Protein AF-A0A8J5TK60-F1 (afdb_monomer)

Secondary structure (DSSP, 8-state):
---SSHHHHHHHGGGHHHHHHHHHHHHHSHHHHHHHHHHHHHHHHHHHHHHHHHHHHTT--HHHHHHHHHHHHHHTHHHHHHHHHHHHHHHHHHHHHTT-

Mean predicted aligned error: 11.42 Å

Organism: Homarus americanus (NCBI:txid6706)

pLDDT: mean 79.35, std 12.84, range [46.66, 94.25]

InterPro domains:
  IPR028110 Transmembrane protein 254 [PF14934] (13-84)
  IPR028110 Transmembrane protein 254 [PTHR34104] (14-85)

Radius of gyration: 21.56 Å; Cα contacts (8 Å, |Δi|>4): 48; chains: 1; bounding box: 47×43×60 Å

Structure (mmCIF, N/CA/C/O backbone):
data_AF-A0A8J5TK60-F1
#
_entry.id   AF-A0A8J5TK60-F1
#
loop_
_atom_site.group_PDB
_atom_site.id
_atom_site.type_symbol
_atom_site.label_atom_id
_atom_site.label_alt_id
_atom_site.label_comp_id
_atom_site.label_asym_id
_atom_site.label_entity_id
_atom_site.label_seq_id
_atom_site.pdbx_PDB_ins_code
_atom_site.Cartn_x
_atom_site.Cartn_y
_atom_site.Cartn_z
_atom_site.occupancy
_atom_site.B_iso_or_equiv
_atom_site.auth_seq_id
_atom_site.auth_comp_id
_atom_site.auth_asym_id
_atom_site.auth_atom_id
_atom_site.pdbx_PDB_model_num
ATOM 1 N N . MET A 1 1 ? 13.771 22.121 -36.676 1.00 46.66 1 MET A N 1
ATOM 2 C CA . MET A 1 1 ? 13.106 21.107 -35.824 1.00 46.66 1 MET A CA 1
ATOM 3 C C . MET A 1 1 ? 14.178 20.329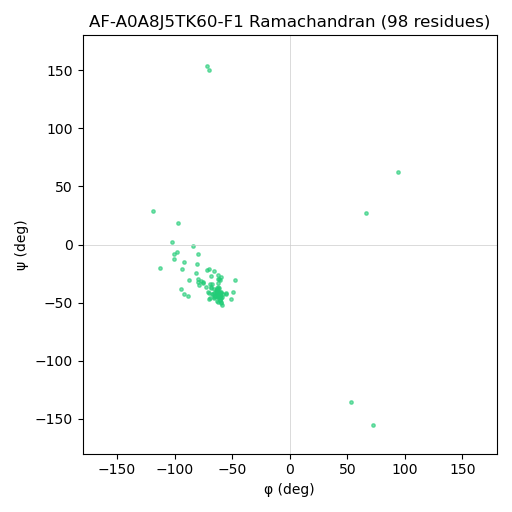 -35.074 1.00 46.66 1 MET A C 1
ATOM 5 O O . MET A 1 1 ? 15.242 20.127 -35.636 1.00 46.66 1 MET A O 1
ATOM 9 N N . SER A 1 2 ? 13.885 19.918 -33.837 1.00 48.22 2 SER A N 1
ATOM 10 C CA . SER A 1 2 ? 14.752 19.201 -32.881 1.00 48.22 2 SER A CA 1
ATOM 11 C C . SER A 1 2 ? 15.516 20.064 -31.861 1.00 48.22 2 SER A C 1
ATOM 13 O O . SER A 1 2 ? 16.740 20.066 -31.788 1.00 48.22 2 SER A O 1
ATOM 15 N N . SER A 1 3 ? 14.765 20.774 -31.011 1.00 51.12 3 SER A N 1
ATOM 16 C CA . SER A 1 3 ? 15.239 21.248 -29.697 1.00 51.12 3 SER A CA 1
ATOM 17 C C . SER A 1 3 ? 14.810 20.309 -28.555 1.00 51.12 3 SER A C 1
ATOM 19 O O . SER A 1 3 ? 14.783 20.719 -27.399 1.00 51.12 3 SER A O 1
ATOM 21 N N . GLN A 1 4 ? 14.436 19.063 -28.868 1.00 51.72 4 GLN A N 1
ATOM 22 C CA . GLN A 1 4 ? 13.761 18.151 -27.933 1.00 51.72 4 GLN A CA 1
ATOM 23 C C . GLN A 1 4 ? 14.686 17.074 -27.334 1.00 51.72 4 GLN A C 1
ATOM 25 O O . GLN A 1 4 ? 14.238 16.260 -26.542 1.00 51.72 4 GLN A O 1
ATOM 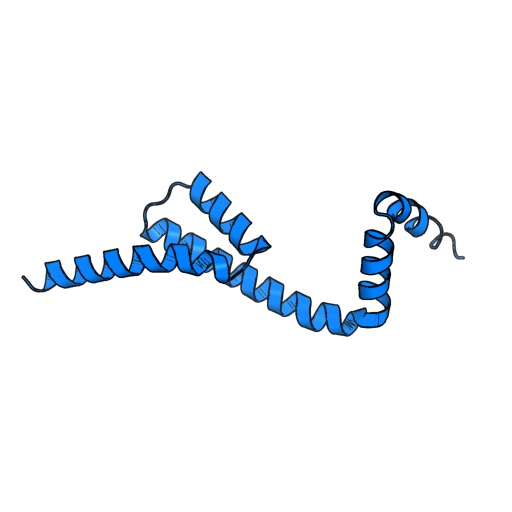30 N N . GLY A 1 5 ? 15.986 17.089 -27.663 1.00 50.97 5 GLY A N 1
ATOM 31 C CA . GLY A 1 5 ? 16.972 16.126 -27.144 1.00 50.97 5 GLY A CA 1
ATOM 32 C C . GLY A 1 5 ? 17.851 16.627 -25.989 1.00 50.97 5 GLY A C 1
ATOM 33 O O . GLY A 1 5 ? 18.535 15.831 -25.360 1.00 50.97 5 GLY A O 1
ATOM 34 N N . ARG A 1 6 ? 17.868 17.935 -25.688 1.00 50.19 6 ARG A N 1
ATOM 35 C CA . ARG A 1 6 ? 18.822 18.521 -24.716 1.00 50.19 6 ARG A CA 1
ATOM 36 C C . ARG A 1 6 ? 18.277 18.622 -23.283 1.00 50.19 6 ARG A C 1
ATOM 38 O O . ARG A 1 6 ? 19.061 18.694 -22.346 1.00 50.19 6 ARG A O 1
ATOM 45 N N . GLY A 1 7 ? 16.953 18.611 -23.107 1.00 50.19 7 GLY A N 1
ATOM 46 C CA . GLY A 1 7 ? 16.310 18.715 -21.787 1.00 50.19 7 GLY A CA 1
ATOM 47 C C . GLY A 1 7 ? 16.293 17.406 -20.989 1.00 50.19 7 GLY A C 1
ATOM 48 O O . GLY A 1 7 ? 16.370 17.433 -19.766 1.00 50.19 7 GLY A O 1
ATOM 49 N N . GLU A 1 8 ? 16.252 16.264 -21.678 1.00 55.34 8 GLU A N 1
ATOM 50 C CA . GLU A 1 8 ? 16.215 14.929 -21.061 1.00 55.34 8 GLU A CA 1
ATOM 51 C C . GLU A 1 8 ? 17.582 14.515 -20.493 1.00 55.34 8 GLU A C 1
ATOM 53 O O . GLU A 1 8 ? 17.660 13.861 -19.456 1.00 55.34 8 GLU A O 1
ATOM 58 N N . VAL A 1 9 ? 18.681 14.939 -21.125 1.00 54.16 9 VAL A N 1
ATOM 59 C CA . VAL A 1 9 ? 20.049 14.608 -20.684 1.00 54.16 9 VAL A CA 1
ATOM 60 C C . VAL A 1 9 ? 20.360 15.256 -19.330 1.00 54.16 9 VAL A C 1
ATOM 62 O O . VAL A 1 9 ? 20.849 14.587 -18.426 1.00 54.16 9 VAL A O 1
ATOM 65 N N . PHE A 1 10 ? 19.966 16.519 -19.135 1.00 54.03 10 PHE A N 1
ATOM 66 C CA . PHE A 1 10 ? 20.281 17.294 -17.926 1.00 54.03 10 PHE A CA 1
ATOM 67 C C . PHE A 1 10 ? 19.535 16.824 -16.661 1.00 54.03 10 PHE A C 1
ATOM 69 O O . PHE A 1 10 ? 19.979 17.092 -15.548 1.00 54.03 10 PHE A O 1
ATOM 76 N N . LYS A 1 11 ? 18.409 16.107 -16.803 1.00 55.09 11 LYS A N 1
ATOM 77 C CA . LYS A 1 11 ? 17.663 15.530 -15.665 1.00 55.09 11 LYS A CA 1
ATOM 78 C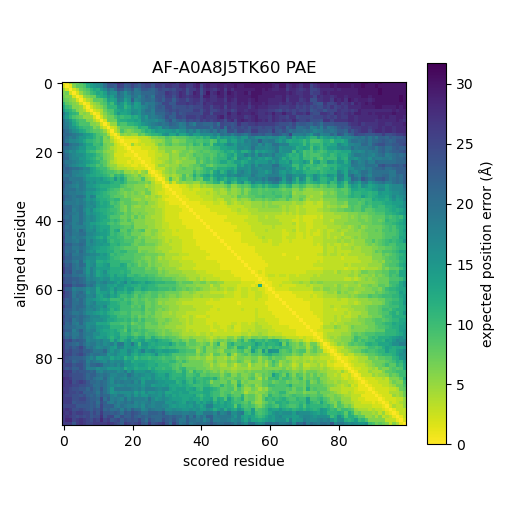 C . LYS A 1 11 ? 18.255 14.214 -15.155 1.00 55.09 11 LYS A C 1
ATOM 80 O O . LYS A 1 11 ? 18.042 13.868 -13.996 1.00 55.09 11 LYS A O 1
ATOM 85 N N . ASN A 1 12 ? 18.988 13.489 -15.999 1.00 53.28 12 ASN A N 1
ATOM 86 C CA . ASN A 1 12 ? 19.466 12.139 -15.695 1.00 53.28 12 ASN A CA 1
ATOM 87 C C . ASN A 1 12 ? 20.862 12.102 -15.058 1.00 53.28 12 ASN A C 1
ATOM 89 O O . ASN A 1 12 ? 21.228 11.089 -14.466 1.00 53.28 12 ASN A O 1
ATOM 93 N N . GLU A 1 13 ? 21.627 13.195 -15.104 1.00 55.22 13 GLU A N 1
ATOM 94 C CA . GLU A 1 13 ? 22.974 13.228 -14.515 1.00 55.22 13 GLU A CA 1
ATOM 95 C C . GLU A 1 13 ? 22.956 13.142 -12.980 1.00 55.22 13 GLU A C 1
ATOM 97 O O . GLU A 1 13 ? 23.869 12.583 -12.379 1.00 55.22 13 GLU A O 1
ATOM 102 N N . HIS A 1 14 ? 21.878 13.597 -12.333 1.00 57.53 14 HIS A N 1
ATOM 103 C CA . HIS A 1 14 ? 21.769 13.594 -10.870 1.00 57.53 14 HIS A CA 1
ATOM 104 C C . HIS A 1 14 ? 21.378 12.226 -10.271 1.00 57.53 14 HIS A C 1
ATOM 106 O O . HIS A 1 14 ? 21.550 11.999 -9.074 1.00 57.53 14 HIS A O 1
ATOM 112 N N . LEU A 1 15 ? 20.849 11.312 -11.095 1.00 65.62 15 LEU A N 1
ATOM 113 C CA . LEU A 1 15 ? 20.479 9.938 -10.719 1.00 65.62 15 LEU A CA 1
ATOM 114 C C . LEU A 1 15 ? 21.573 8.919 -11.094 1.00 65.62 15 LEU A C 1
ATOM 116 O O . LEU A 1 15 ? 21.477 7.743 -10.733 1.00 65.62 15 LEU A O 1
ATOM 120 N N . GLY A 1 16 ? 22.614 9.364 -11.809 1.00 77.31 16 GLY A N 1
ATOM 121 C CA . GLY A 1 16 ? 23.773 8.562 -12.184 1.00 77.31 16 GLY A CA 1
ATOM 122 C C . GLY A 1 16 ? 23.405 7.253 -12.887 1.00 77.31 16 GLY A C 1
ATOM 123 O O . GLY A 1 16 ? 22.542 7.198 -13.765 1.00 77.31 16 GLY A O 1
ATOM 124 N N . LEU A 1 17 ? 24.064 6.173 -12.470 1.00 76.50 17 LEU A N 1
ATOM 125 C CA . LEU A 1 17 ? 23.952 4.837 -13.064 1.00 76.50 17 LEU A CA 1
ATOM 126 C C . LEU A 1 17 ? 22.525 4.258 -12.976 1.00 76.50 17 LEU A C 1
ATOM 128 O O . LEU A 1 17 ? 22.097 3.529 -13.869 1.00 76.50 17 LEU A O 1
ATOM 132 N N . LEU A 1 18 ? 21.761 4.635 -11.941 1.00 77.69 18 LEU A N 1
ATOM 133 C CA . LEU A 1 18 ? 20.368 4.215 -11.766 1.00 77.69 18 LEU A CA 1
ATOM 134 C C . LEU A 1 18 ? 19.451 4.876 -12.801 1.00 77.69 18 LEU A C 1
ATOM 136 O O . LEU A 1 18 ? 18.596 4.210 -13.376 1.00 77.69 18 LEU A O 1
ATOM 140 N N . GLY A 1 19 ? 19.652 6.169 -13.072 1.00 74.75 19 GLY A N 1
ATOM 141 C CA . GLY A 1 19 ? 18.899 6.893 -14.099 1.00 74.75 19 GLY A CA 1
ATOM 142 C C . GLY A 1 19 ? 19.145 6.319 -15.493 1.00 74.75 19 GLY A C 1
ATOM 143 O O . GLY A 1 19 ? 18.198 6.097 -16.243 1.00 74.75 19 GLY A O 1
ATOM 144 N N . GLN A 1 20 ? 20.401 5.990 -15.810 1.00 77.94 20 GLN A N 1
ATOM 145 C CA . GLN A 1 20 ? 20.759 5.349 -17.080 1.00 77.94 20 GLN A CA 1
ATOM 146 C C . GLN A 1 20 ? 20.169 3.940 -17.210 1.00 77.94 20 GLN A C 1
ATOM 148 O O . GLN A 1 20 ? 19.645 3.596 -18.268 1.00 77.94 20 GLN A O 1
ATOM 153 N N . PHE A 1 21 ? 20.190 3.145 -16.137 1.00 77.81 21 PHE A N 1
ATOM 154 C CA . PHE A 1 21 ? 19.579 1.817 -16.127 1.00 77.81 21 PHE A CA 1
ATOM 155 C C . PHE A 1 21 ? 18.055 1.877 -16.277 1.00 77.81 21 PHE A C 1
ATOM 157 O O . PHE A 1 21 ? 17.504 1.153 -17.097 1.00 77.81 21 PHE A O 1
ATOM 164 N N . LEU A 1 22 ? 17.372 2.756 -15.537 1.00 77.44 22 LEU A N 1
ATOM 165 C CA . LEU A 1 22 ? 15.919 2.937 -15.646 1.00 77.44 22 LEU A CA 1
ATOM 166 C C . LEU A 1 22 ? 15.515 3.453 -17.027 1.00 77.44 22 LEU A C 1
ATOM 168 O O . LEU A 1 22 ? 14.511 3.003 -17.575 1.00 77.44 22 LEU A O 1
ATOM 172 N N . HIS A 1 23 ? 16.305 4.364 -17.600 1.00 76.19 23 HIS A N 1
ATOM 173 C CA . HIS A 1 23 ? 16.095 4.840 -18.961 1.00 76.19 23 HIS A CA 1
ATOM 174 C C . HIS A 1 23 ? 16.237 3.692 -19.964 1.00 76.19 23 HIS A C 1
ATOM 176 O O . HIS A 1 23 ? 15.335 3.491 -20.767 1.00 76.19 23 HIS A O 1
ATOM 182 N N . TRP A 1 24 ? 17.312 2.902 -19.879 1.00 77.25 24 TRP A N 1
ATOM 183 C CA . TRP A 1 24 ? 17.531 1.735 -20.740 1.00 77.25 24 TRP A CA 1
ATOM 184 C C . TRP A 1 24 ? 16.424 0.678 -20.590 1.00 77.25 24 TRP A C 1
ATOM 186 O O . TRP A 1 24 ? 15.881 0.195 -21.580 1.00 77.25 24 TRP A O 1
ATOM 196 N N . LEU A 1 25 ? 16.026 0.378 -19.351 1.00 75.12 25 LEU A N 1
ATOM 197 C CA . LEU A 1 25 ? 14.949 -0.560 -19.038 1.00 75.12 25 LEU A CA 1
ATOM 198 C C . LEU A 1 25 ? 13.600 -0.076 -19.598 1.00 75.12 25 LEU A C 1
ATOM 200 O O . LEU A 1 25 ? 12.799 -0.873 -20.084 1.00 75.12 25 LEU A O 1
ATOM 204 N N . GLY A 1 26 ? 13.355 1.235 -19.544 1.00 74.00 26 GLY A N 1
ATOM 205 C CA . GLY A 1 26 ? 12.130 1.863 -20.025 1.00 74.00 26 GLY A CA 1
ATOM 206 C C . GLY A 1 26 ? 12.052 2.020 -21.543 1.00 74.00 26 GLY A C 1
ATOM 207 O O . GLY A 1 26 ? 10.952 1.961 -22.084 1.00 74.00 26 GLY A O 1
ATOM 208 N N . THR A 1 27 ? 13.172 2.210 -22.247 1.00 78.56 27 THR A N 1
ATOM 209 C CA . THR A 1 27 ? 13.173 2.440 -23.702 1.00 78.56 27 THR A CA 1
ATOM 210 C C . THR A 1 27 ? 13.306 1.154 -24.511 1.00 78.56 27 THR A C 1
ATOM 212 O O . THR A 1 27 ? 12.549 0.974 -25.464 1.00 78.56 27 THR A O 1
ATOM 215 N N . GLU A 1 28 ? 14.187 0.235 -24.110 1.00 76.94 28 GLU A N 1
ATOM 216 C CA . GLU A 1 28 ? 14.450 -1.011 -24.848 1.00 76.94 28 GLU A CA 1
ATOM 217 C C . GLU A 1 28 ? 13.374 -2.080 -24.576 1.00 76.94 28 GLU A C 1
ATOM 219 O O . GLU A 1 28 ? 13.003 -2.860 -25.452 1.00 76.94 28 GLU A O 1
ATOM 224 N N . HIS A 1 29 ? 12.807 -2.084 -23.364 1.00 77.25 29 HIS A N 1
ATOM 225 C CA . HIS A 1 29 ? 11.804 -3.060 -22.924 1.00 77.25 29 HIS A CA 1
ATOM 226 C C . HIS A 1 29 ? 10.457 -2.422 -22.554 1.00 77.25 29 HIS A C 1
ATOM 228 O O . HIS A 1 29 ? 9.706 -2.976 -21.750 1.00 77.25 29 HIS A O 1
ATOM 234 N N . ASN A 1 30 ? 10.106 -1.288 -23.171 1.00 79.69 30 ASN A N 1
ATOM 235 C CA . ASN A 1 30 ? 8.903 -0.512 -22.842 1.00 79.69 30 ASN A CA 1
ATOM 236 C C . ASN A 1 30 ? 7.613 -1.357 -22.810 1.00 79.69 30 ASN A C 1
ATOM 238 O O . ASN A 1 30 ? 6.845 -1.313 -21.852 1.00 79.69 30 ASN A O 1
ATOM 242 N N . THR A 1 31 ? 7.392 -2.194 -23.829 1.00 82.75 31 THR A N 1
ATOM 243 C CA . THR A 1 31 ? 6.194 -3.047 -23.906 1.00 82.75 31 THR A CA 1
ATOM 244 C C . THR A 1 31 ? 6.128 -4.050 -22.758 1.00 82.75 31 THR A C 1
ATOM 246 O O . THR A 1 31 ? 5.064 -4.251 -22.177 1.00 82.75 31 THR A O 1
ATOM 249 N N . PHE A 1 32 ? 7.261 -4.657 -22.403 1.00 84.00 32 PHE A N 1
ATOM 250 C CA . PHE A 1 32 ? 7.344 -5.586 -21.279 1.00 84.00 32 PHE A CA 1
ATOM 251 C C . PHE A 1 32 ? 7.123 -4.860 -19.946 1.00 84.00 32 PHE A C 1
ATOM 253 O O . PHE A 1 32 ? 6.361 -5.333 -19.105 1.00 84.00 32 PHE A O 1
ATOM 260 N N . MET A 1 33 ? 7.714 -3.674 -19.787 1.00 83.25 33 MET A N 1
ATOM 261 C CA . MET A 1 33 ? 7.526 -2.838 -18.604 1.00 83.25 33 MET A CA 1
ATOM 262 C C . MET A 1 33 ? 6.067 -2.416 -18.436 1.00 83.25 33 MET A C 1
ATOM 264 O O . MET A 1 33 ? 5.541 -2.563 -17.340 1.00 83.25 33 MET A O 1
ATOM 268 N N . MET A 1 34 ? 5.372 -1.987 -19.496 1.00 84.81 34 MET A N 1
ATOM 269 C CA . MET A 1 34 ? 3.925 -1.734 -19.431 1.00 84.81 34 MET A CA 1
ATOM 270 C C . MET A 1 34 ? 3.144 -2.993 -19.047 1.00 84.81 34 MET A C 1
ATOM 272 O O . MET A 1 34 ? 2.284 -2.941 -18.167 1.00 84.81 34 MET A O 1
ATOM 276 N N . LEU A 1 35 ? 3.457 -4.128 -19.678 1.00 88.62 35 LEU A N 1
ATOM 277 C CA . LEU A 1 35 ? 2.744 -5.383 -19.451 1.00 88.62 35 LEU A CA 1
ATOM 278 C C . LEU A 1 35 ? 2.877 -5.876 -18.010 1.00 88.62 35 LEU A C 1
ATOM 280 O O . LEU A 1 35 ? 1.927 -6.453 -17.499 1.00 88.62 35 LEU A O 1
ATOM 284 N N . VAL A 1 36 ? 4.009 -5.639 -17.344 1.00 87.81 36 VAL A N 1
ATOM 285 C CA . VAL A 1 36 ? 4.222 -6.036 -15.943 1.00 87.81 36 VAL A CA 1
ATOM 286 C C . VAL A 1 36 ? 3.759 -4.952 -14.970 1.00 87.81 36 VAL A C 1
ATOM 288 O O . VAL A 1 36 ? 3.077 -5.248 -13.992 1.00 87.81 36 VAL A O 1
ATOM 291 N N . PHE A 1 37 ? 4.078 -3.687 -15.231 1.00 87.69 37 PHE A N 1
ATOM 292 C CA . PHE A 1 37 ? 3.784 -2.586 -14.317 1.00 87.69 37 PHE A CA 1
ATOM 293 C C . PHE A 1 37 ? 2.280 -2.359 -14.146 1.00 87.69 37 PHE A C 1
ATOM 295 O O . PHE A 1 37 ? 1.806 -2.208 -13.021 1.00 87.69 37 PHE A O 1
ATOM 302 N N . THR A 1 38 ? 1.510 -2.375 -15.236 1.00 88.00 38 THR A N 1
ATOM 303 C CA . THR A 1 38 ? 0.059 -2.149 -15.187 1.00 88.00 38 THR A CA 1
ATOM 304 C C . THR A 1 38 ? -0.684 -3.165 -14.306 1.00 88.00 38 THR A C 1
ATOM 306 O O . THR A 1 38 ? -1.421 -2.729 -13.415 1.00 88.00 38 THR A O 1
ATOM 309 N N . PRO A 1 39 ? -0.525 -4.494 -14.471 1.00 92.00 39 PRO A N 1
ATOM 310 C CA . PRO A 1 39 ? -1.183 -5.453 -13.590 1.00 92.00 39 PRO A CA 1
ATOM 311 C C . PRO A 1 39 ? -0.621 -5.411 -12.170 1.00 92.00 39 PRO A C 1
ATOM 313 O O . PRO A 1 39 ? -1.407 -5.493 -11.232 1.00 92.00 39 PRO A O 1
ATOM 316 N N . VAL A 1 40 ? 0.691 -5.216 -11.981 1.00 90.94 40 VAL A N 1
ATOM 317 C CA . VAL A 1 40 ? 1.282 -5.093 -10.636 1.00 90.94 40 VAL A CA 1
ATOM 318 C C . VAL A 1 40 ? 0.663 -3.918 -9.881 1.00 90.94 40 VAL A C 1
ATOM 320 O O . VAL A 1 40 ? 0.171 -4.109 -8.771 1.00 90.94 40 VAL A O 1
ATOM 323 N N . MET A 1 41 ? 0.592 -2.733 -10.489 1.00 89.75 41 MET A N 1
ATOM 324 C CA . MET A 1 41 ? -0.051 -1.571 -9.871 1.00 89.75 41 MET A CA 1
ATOM 325 C C . MET A 1 41 ? -1.543 -1.793 -9.630 1.00 89.75 41 MET A C 1
ATOM 327 O O . MET A 1 41 ? -2.060 -1.385 -8.593 1.00 89.75 41 MET A O 1
ATOM 331 N N . THR A 1 42 ? -2.230 -2.477 -10.547 1.00 91.75 42 THR A N 1
ATOM 332 C CA . THR A 1 42 ? -3.644 -2.835 -10.366 1.00 91.75 42 THR A CA 1
ATOM 333 C C . THR A 1 42 ? -3.828 -3.720 -9.131 1.00 91.75 42 THR A C 1
ATOM 335 O O . THR A 1 42 ? -4.699 -3.448 -8.307 1.00 91.75 42 THR A O 1
ATOM 338 N N . ILE A 1 43 ? -2.974 -4.733 -8.958 1.00 91.94 43 ILE A N 1
ATOM 339 C CA . ILE A 1 43 ? -2.970 -5.610 -7.781 1.00 91.94 43 ILE A CA 1
ATOM 340 C C . ILE A 1 43 ? -2.718 -4.792 -6.508 1.00 91.94 43 ILE A C 1
ATOM 342 O O . ILE A 1 43 ? -3.503 -4.894 -5.572 1.00 91.94 43 ILE A O 1
ATOM 346 N N . HIS A 1 44 ? -1.717 -3.909 -6.494 1.00 90.25 44 HIS A N 1
ATOM 347 C CA . HIS A 1 44 ? -1.403 -3.081 -5.321 1.00 90.25 44 HIS A CA 1
ATOM 348 C C . HIS A 1 44 ? -2.564 -2.146 -4.936 1.00 90.25 44 HIS A C 1
ATOM 350 O O . HIS A 1 44 ? -2.848 -1.959 -3.753 1.00 90.25 44 HIS A O 1
ATOM 356 N N . VAL A 1 45 ? -3.283 -1.586 -5.916 1.00 91.25 45 VAL A N 1
ATOM 357 C CA . VAL A 1 45 ? -4.4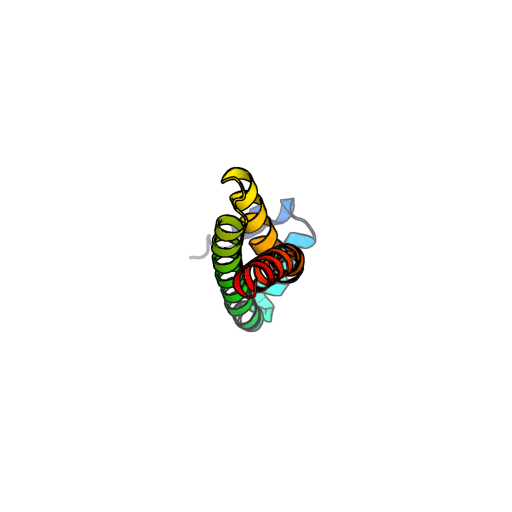81 -0.767 -5.657 1.00 91.25 45 VAL A CA 1
ATOM 358 C C . VAL A 1 45 ? -5.606 -1.611 -5.055 1.00 91.25 45 VAL A C 1
ATOM 360 O O . VAL A 1 45 ? -6.215 -1.199 -4.067 1.00 91.25 45 VAL A O 1
ATOM 363 N N . MET A 1 46 ? -5.867 -2.803 -5.599 1.00 92.50 46 MET A N 1
ATOM 364 C CA . MET A 1 46 ? -6.875 -3.720 -5.049 1.00 92.50 46 MET A CA 1
ATOM 365 C C . MET A 1 46 ? -6.528 -4.137 -3.613 1.00 92.50 46 MET A C 1
ATOM 367 O O . MET A 1 46 ? -7.388 -4.136 -2.732 1.00 92.50 46 MET A O 1
ATOM 371 N N . GLU A 1 47 ? -5.258 -4.433 -3.356 1.00 90.31 47 GLU A N 1
ATOM 372 C CA . GLU A 1 47 ? -4.732 -4.767 -2.033 1.00 90.31 47 GLU A CA 1
ATOM 373 C C . GLU A 1 47 ? -4.873 -3.612 -1.036 1.00 90.31 47 GLU A C 1
ATOM 375 O O . GLU A 1 47 ? -5.275 -3.830 0.109 1.00 90.31 47 GLU A O 1
ATOM 380 N N . ALA A 1 48 ? -4.606 -2.378 -1.467 1.00 90.12 48 ALA A N 1
ATOM 381 C CA . ALA A 1 48 ? -4.791 -1.190 -0.642 1.00 90.12 48 ALA A CA 1
ATOM 382 C C . ALA A 1 48 ? -6.263 -1.000 -0.237 1.00 90.12 48 ALA A C 1
ATOM 384 O O . ALA A 1 48 ? -6.547 -0.697 0.923 1.00 90.12 48 ALA A O 1
ATOM 385 N N . VAL A 1 49 ? -7.209 -1.240 -1.154 1.00 93.19 49 VAL A N 1
ATOM 386 C CA . VAL A 1 49 ? -8.650 -1.201 -0.846 1.00 93.19 49 VAL A CA 1
ATOM 387 C C . VAL A 1 49 ? -9.020 -2.266 0.190 1.00 93.19 49 VAL A C 1
ATOM 389 O O . VAL A 1 49 ? -9.711 -1.963 1.166 1.00 93.19 49 VAL A O 1
ATOM 392 N N . VAL A 1 50 ? -8.522 -3.498 0.028 1.00 91.06 50 VAL A N 1
ATOM 393 C CA . VAL A 1 50 ? -8.732 -4.579 1.007 1.00 91.06 50 VAL A CA 1
ATOM 394 C C . VAL A 1 50 ? -8.166 -4.195 2.375 1.00 91.06 50 VAL A C 1
ATOM 396 O O . VAL A 1 50 ? -8.820 -4.417 3.393 1.00 91.06 50 VAL A O 1
ATOM 399 N N . ALA A 1 51 ? -6.991 -3.571 2.424 1.00 90.25 51 ALA A N 1
ATOM 400 C CA . ALA A 1 51 ? -6.385 -3.143 3.678 1.00 90.25 51 ALA A CA 1
ATOM 401 C C . ALA A 1 51 ? -7.208 -2.086 4.409 1.00 90.25 51 ALA A C 1
ATOM 403 O O . ALA A 1 51 ? -7.374 -2.192 5.619 1.00 90.25 51 ALA A O 1
ATOM 404 N N . VAL A 1 52 ? -7.781 -1.111 3.698 1.00 92.81 52 VAL A N 1
ATOM 405 C CA . VAL A 1 52 ? -8.694 -0.129 4.307 1.00 92.81 52 VAL A CA 1
ATOM 406 C C . VAL A 1 52 ? -9.890 -0.830 4.955 1.00 92.81 52 VAL A C 1
ATOM 408 O O . VAL A 1 52 ? -10.228 -0.535 6.104 1.00 92.81 52 VAL A O 1
ATOM 411 N N . TYR A 1 53 ? -10.495 -1.799 4.262 1.00 92.44 53 TYR A N 1
ATOM 412 C CA . TYR A 1 53 ? -11.606 -2.587 4.803 1.00 92.44 53 TYR A CA 1
ATOM 413 C C . TYR A 1 53 ? -11.204 -3.399 6.049 1.00 92.44 53 TYR A C 1
ATOM 415 O O . TYR A 1 53 ? -11.911 -3.395 7.063 1.00 92.44 53 TYR A O 1
ATOM 423 N N . LEU A 1 54 ? -10.048 -4.066 6.004 1.00 89.12 54 LEU A N 1
ATOM 424 C CA . LEU A 1 54 ? -9.516 -4.844 7.125 1.00 89.12 54 LEU A CA 1
ATOM 425 C C . LEU A 1 54 ? -9.177 -3.958 8.330 1.00 89.12 54 LEU A C 1
ATOM 427 O O . LEU A 1 54 ? -9.557 -4.291 9.450 1.00 89.12 54 LEU A O 1
ATOM 431 N N . CYS A 1 55 ? -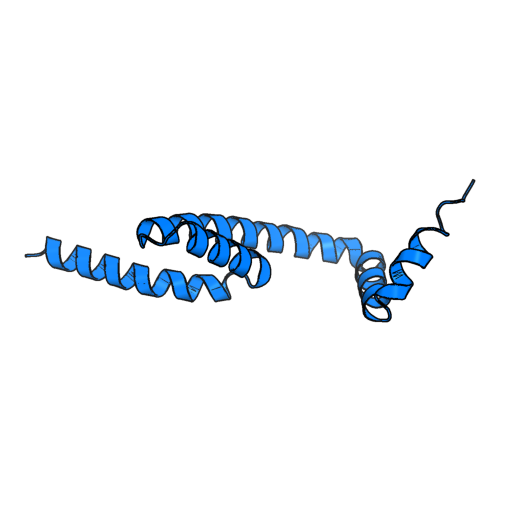8.534 -2.811 8.110 1.00 91.62 55 CYS A N 1
ATOM 432 C CA . CYS A 1 55 ? -8.245 -1.827 9.152 1.00 91.62 55 CYS A CA 1
ATOM 433 C C . CYS A 1 55 ? -9.526 -1.344 9.841 1.00 91.62 55 CYS A C 1
ATOM 435 O O . CYS A 1 55 ? -9.561 -1.269 11.068 1.00 91.62 55 CYS A O 1
ATOM 437 N N . GLY A 1 56 ? -10.589 -1.080 9.071 1.00 88.94 56 GLY A N 1
ATOM 438 C CA . GLY A 1 56 ? -11.898 -0.721 9.620 1.00 88.94 56 GLY A CA 1
ATOM 439 C C . GLY A 1 56 ? -12.514 -1.843 10.459 1.00 88.94 56 GLY A C 1
ATOM 440 O O . GLY A 1 56 ? -13.033 -1.587 11.541 1.00 88.94 56 GLY A O 1
ATOM 441 N N . THR A 1 57 ? -12.391 -3.093 10.008 1.00 87.56 57 THR A N 1
ATOM 442 C CA . THR A 1 57 ? -12.896 -4.265 10.747 1.00 87.56 57 THR A CA 1
ATOM 443 C C . THR A 1 57 ? -12.125 -4.509 12.049 1.00 87.56 57 THR A C 1
ATOM 445 O O . THR A 1 57 ? -12.708 -4.931 13.043 1.00 87.56 57 THR A O 1
ATOM 448 N N . LEU A 1 58 ? -10.824 -4.212 12.060 1.00 87.19 58 LEU A N 1
ATOM 449 C CA . LEU A 1 58 ? -9.956 -4.317 13.236 1.00 87.19 58 LEU A CA 1
ATOM 450 C C . LEU A 1 58 ? -10.018 -3.084 14.155 1.00 87.19 58 LEU A C 1
ATOM 452 O O . LEU A 1 58 ? -9.338 -3.058 15.178 1.00 87.19 58 LEU A O 1
ATOM 456 N N . GLY A 1 59 ? -10.798 -2.055 13.805 1.00 89.31 59 GLY A N 1
ATOM 457 C CA . GLY A 1 59 ? -10.905 -0.825 14.595 1.00 89.31 59 GLY A CA 1
ATOM 458 C C . GLY A 1 59 ? -9.612 -0.002 14.646 1.00 89.31 59 GLY A C 1
ATOM 459 O O . GLY A 1 59 ? -9.378 0.718 15.617 1.00 89.31 59 GLY A O 1
ATOM 460 N N . LEU A 1 60 ? -8.749 -0.111 13.629 1.00 90.88 60 LEU A N 1
ATOM 461 C CA . LEU A 1 60 ? -7.500 0.648 13.564 1.00 90.88 60 LEU A CA 1
ATOM 462 C C . LEU A 1 60 ? -7.761 2.140 13.321 1.00 90.88 60 LEU A C 1
ATOM 464 O O . LEU A 1 60 ? -8.717 2.541 12.658 1.00 90.88 60 LEU A O 1
ATOM 468 N N . THR A 1 61 ? -6.868 2.984 13.838 1.00 93.62 61 THR A N 1
ATOM 469 C CA . THR A 1 61 ? -6.994 4.438 13.704 1.00 93.62 61 THR A CA 1
ATOM 470 C C . THR A 1 61 ? -6.716 4.910 12.266 1.00 93.62 61 THR A C 1
ATOM 472 O O . THR A 1 61 ? -5.937 4.274 11.542 1.00 93.62 61 THR A O 1
ATOM 475 N N . PRO A 1 62 ? -7.289 6.053 11.831 1.00 91.25 62 PRO A N 1
ATOM 476 C CA . PRO A 1 62 ? -7.072 6.572 10.479 1.00 91.25 62 PRO A CA 1
ATOM 477 C C . PRO A 1 62 ? -5.593 6.783 10.100 1.00 91.25 62 PRO A C 1
ATOM 479 O O . PRO A 1 62 ? -5.214 6.358 9.009 1.00 91.25 62 PRO A O 1
ATOM 482 N N . PRO A 1 63 ? -4.714 7.330 10.972 1.00 94.25 63 PRO A N 1
ATOM 483 C CA . PRO A 1 63 ? -3.289 7.461 10.651 1.00 94.25 63 PRO A CA 1
ATOM 484 C C . PRO A 1 63 ? -2.608 6.111 10.390 1.00 94.25 63 PRO A C 1
ATOM 486 O O . PRO A 1 63 ? -1.841 5.968 9.443 1.00 94.25 63 PRO A O 1
ATOM 489 N N . THR A 1 64 ? -2.940 5.095 11.189 1.00 91.94 64 THR A N 1
ATOM 490 C CA . THR A 1 64 ? -2.406 3.733 11.038 1.00 91.94 64 THR A CA 1
ATOM 491 C C . THR A 1 64 ? -2.869 3.101 9.728 1.00 91.94 64 THR A C 1
ATOM 493 O O . THR A 1 64 ? -2.091 2.446 9.041 1.00 91.94 64 THR A O 1
ATOM 496 N N . THR A 1 65 ? -4.122 3.346 9.339 1.00 92.31 65 THR A N 1
ATOM 497 C CA . THR A 1 65 ? -4.678 2.869 8.065 1.00 92.31 6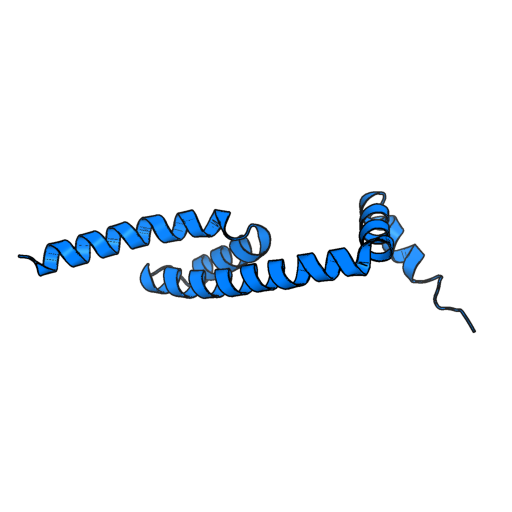5 THR A CA 1
ATOM 498 C C . THR A 1 65 ? -3.937 3.468 6.870 1.00 92.31 65 THR A C 1
ATOM 500 O O . THR A 1 65 ? -3.614 2.749 5.928 1.00 92.31 65 THR A O 1
ATOM 503 N N . VAL A 1 66 ? -3.608 4.764 6.919 1.00 92.44 66 VAL A N 1
ATOM 504 C CA . VAL A 1 66 ? -2.826 5.428 5.862 1.00 92.44 66 VAL A CA 1
ATOM 505 C C . VAL A 1 66 ? -1.429 4.818 5.741 1.00 92.44 66 VAL A C 1
ATOM 507 O O . VAL A 1 66 ? -0.974 4.567 4.626 1.00 92.44 66 VAL A O 1
ATOM 510 N N . LEU A 1 67 ? -0.767 4.523 6.865 1.00 92.81 67 LEU A N 1
ATOM 511 C CA . LEU A 1 67 ? 0.535 3.848 6.857 1.00 92.81 67 LEU A CA 1
ATOM 512 C C . LEU A 1 67 ? 0.450 2.447 6.236 1.00 92.81 67 LEU A C 1
ATOM 514 O O . LEU A 1 67 ? 1.303 2.095 5.424 1.00 92.81 67 LEU A O 1
ATOM 518 N N . TRP A 1 68 ? -0.603 1.684 6.543 1.00 91.25 68 TRP A N 1
ATOM 519 C CA . TRP A 1 68 ? -0.847 0.376 5.925 1.00 91.25 68 TRP A CA 1
ATOM 520 C C . TRP A 1 68 ? -1.059 0.465 4.415 1.00 91.25 68 TRP A C 1
ATOM 522 O O . TRP A 1 68 ? -0.478 -0.322 3.668 1.00 91.25 68 TRP A O 1
ATOM 532 N N . VAL A 1 69 ? -1.846 1.440 3.957 1.00 90.88 69 VAL A N 1
ATOM 533 C CA . VAL A 1 69 ? -2.055 1.689 2.524 1.00 90.88 69 VAL A CA 1
ATOM 534 C C . VAL A 1 69 ? -0.734 2.037 1.839 1.00 90.88 69 VAL A C 1
ATOM 536 O O . VAL A 1 69 ? -0.406 1.443 0.814 1.00 90.88 69 VAL A O 1
ATOM 539 N N . ALA A 1 70 ? 0.055 2.945 2.419 1.00 90.00 70 ALA A N 1
ATOM 540 C CA . ALA A 1 70 ? 1.354 3.327 1.869 1.00 90.00 70 ALA A CA 1
ATOM 541 C C . ALA A 1 70 ? 2.318 2.131 1.797 1.00 90.00 70 ALA A C 1
ATOM 543 O O . ALA A 1 70 ? 2.970 1.923 0.777 1.00 90.00 70 ALA A O 1
ATOM 544 N N . GLN A 1 71 ? 2.370 1.310 2.847 1.00 90.38 71 GLN A N 1
ATOM 545 C CA . GLN A 1 71 ? 3.215 0.120 2.883 1.00 90.38 71 GLN A CA 1
ATOM 546 C C . GLN A 1 71 ? 2.810 -0.911 1.820 1.00 90.38 71 GLN A C 1
ATOM 548 O O . GLN A 1 71 ? 3.678 -1.478 1.158 1.00 90.38 71 GLN A O 1
ATOM 553 N N . ILE A 1 72 ? 1.511 -1.139 1.622 1.00 89.19 72 ILE A N 1
ATOM 554 C CA . ILE A 1 72 ? 1.008 -2.080 0.614 1.00 89.19 72 ILE A CA 1
ATOM 555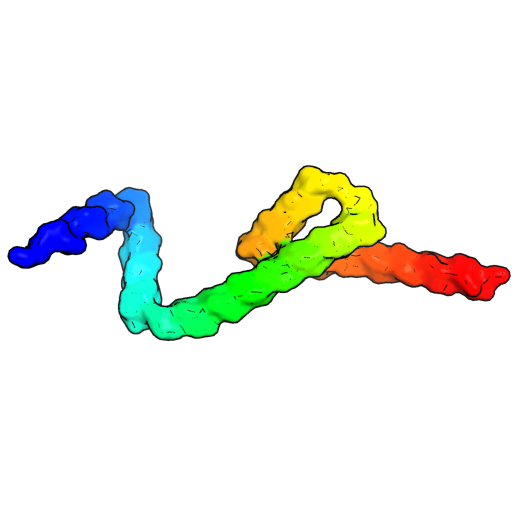 C C . ILE A 1 72 ? 1.280 -1.581 -0.800 1.00 89.19 72 ILE A C 1
ATOM 557 O O . ILE A 1 72 ? 1.659 -2.381 -1.641 1.00 89.19 72 ILE A O 1
ATOM 561 N N . LEU A 1 73 ? 1.192 -0.276 -1.060 1.00 85.19 73 LEU A N 1
ATOM 562 C CA . LEU A 1 73 ? 1.550 0.279 -2.369 1.00 85.19 73 LEU A CA 1
ATOM 563 C C . LEU A 1 73 ? 3.045 0.137 -2.706 1.00 85.19 73 LEU A C 1
ATOM 565 O O . LEU A 1 73 ? 3.393 0.146 -3.883 1.00 85.19 73 LEU A O 1
ATOM 569 N N . VAL A 1 74 ? 3.917 -0.005 -1.703 1.00 85.25 74 VAL A N 1
ATOM 570 C CA . VAL A 1 74 ? 5.371 -0.161 -1.896 1.00 85.25 74 VAL A CA 1
ATOM 571 C C . VAL A 1 74 ? 5.806 -1.631 -1.914 1.00 85.25 74 VAL A C 1
ATOM 573 O O . VAL A 1 74 ? 6.705 -1.992 -2.668 1.00 85.25 74 VAL A O 1
ATOM 576 N N . VAL A 1 75 ? 5.209 -2.473 -1.066 1.00 85.19 75 VAL A N 1
ATOM 577 C CA . VAL A 1 75 ? 5.677 -3.849 -0.799 1.00 85.19 75 VAL A CA 1
ATOM 578 C C . VAL A 1 75 ? 4.697 -4.920 -1.307 1.00 85.19 75 VAL A C 1
ATOM 580 O O . VAL A 1 75 ? 5.085 -6.074 -1.493 1.00 85.19 75 VAL A O 1
ATOM 583 N N . GLY A 1 76 ? 3.429 -4.566 -1.520 1.00 79.00 76 GLY A N 1
ATOM 584 C CA . GLY A 1 76 ? 2.373 -5.466 -1.988 1.00 79.00 76 GLY A CA 1
ATOM 585 C C . GLY A 1 76 ? 1.887 -6.488 -0.950 1.00 79.00 76 GLY A C 1
ATOM 586 O O . GLY A 1 76 ? 2.025 -6.296 0.270 1.00 79.00 76 GLY A O 1
ATOM 587 N N . ILE A 1 77 ? 1.349 -7.608 -1.456 1.00 73.12 77 ILE A N 1
ATOM 588 C CA . ILE A 1 77 ? 0.677 -8.707 -0.730 1.00 73.12 77 ILE A CA 1
ATOM 589 C C . ILE A 1 77 ? 1.424 -9.220 0.507 1.00 73.12 77 ILE A C 1
ATOM 591 O O . ILE A 1 77 ? 0.802 -9.674 1.471 1.00 73.12 77 ILE A O 1
ATOM 595 N N . LEU A 1 78 ? 2.760 -9.151 0.513 1.00 75.00 78 LEU A N 1
ATOM 596 C CA . LEU A 1 78 ? 3.574 -9.637 1.631 1.00 75.00 78 LEU A CA 1
ATOM 597 C C . LEU A 1 78 ? 3.233 -8.905 2.937 1.00 75.00 78 LEU A C 1
ATOM 599 O O . LEU A 1 78 ? 3.318 -9.498 4.013 1.00 75.00 78 LEU A O 1
ATOM 603 N N . SER A 1 79 ? 2.772 -7.657 2.840 1.00 73.50 79 SER A N 1
ATOM 604 C CA . SER A 1 79 ? 2.342 -6.849 3.984 1.00 73.50 79 SER A CA 1
ATOM 605 C C . SER A 1 79 ? 0.933 -7.218 4.467 1.00 73.50 79 SER A C 1
ATOM 607 O O . SER A 1 79 ? 0.681 -7.242 5.671 1.00 73.50 79 SER A O 1
ATOM 609 N N . LEU A 1 80 ? 0.021 -7.589 3.558 1.00 73.81 80 LEU A N 1
ATOM 610 C CA . LEU A 1 80 ? -1.376 -7.926 3.885 1.00 73.81 80 LEU A CA 1
ATOM 611 C C . LEU A 1 80 ? -1.513 -9.139 4.811 1.00 73.81 80 LEU A C 1
ATOM 613 O O . LEU A 1 80 ? -2.437 -9.195 5.623 1.00 73.81 80 LEU A O 1
ATOM 617 N N . ARG A 1 81 ? -0.573 -10.090 4.744 1.00 81.31 81 ARG A N 1
ATOM 618 C CA . ARG A 1 81 ? -0.513 -11.256 5.645 1.00 81.31 81 ARG A CA 1
ATOM 619 C C . ARG A 1 81 ? -0.633 -10.864 7.121 1.00 81.31 81 ARG A C 1
ATOM 621 O O . ARG A 1 81 ? -1.299 -11.562 7.885 1.00 81.31 81 ARG A O 1
ATOM 628 N N . PHE A 1 82 ? 0.020 -9.777 7.522 1.00 79.31 82 PHE A N 1
ATOM 629 C CA . PHE A 1 82 ? 0.034 -9.323 8.913 1.00 79.31 82 PHE A CA 1
ATOM 630 C C . PHE A 1 82 ? -1.308 -8.732 9.358 1.00 79.31 82 PHE A C 1
ATOM 632 O O . PHE A 1 82 ? -1.599 -8.738 10.549 1.00 79.31 82 PHE A O 1
ATOM 639 N N . LEU A 1 83 ? -2.140 -8.282 8.416 1.00 78.56 83 LEU A N 1
ATOM 640 C CA . LEU A 1 83 ? -3.480 -7.755 8.674 1.00 78.56 83 LEU A CA 1
ATOM 641 C C . LEU A 1 83 ? -4.548 -8.862 8.695 1.00 78.56 83 LEU A C 1
ATOM 643 O O . LEU A 1 83 ? -5.536 -8.773 9.420 1.00 78.56 83 LEU A O 1
ATOM 647 N N . ILE A 1 84 ? -4.337 -9.933 7.925 1.00 82.19 84 ILE A N 1
ATOM 648 C CA . ILE A 1 84 ? -5.252 -11.084 7.852 1.00 82.19 84 ILE A CA 1
ATOM 649 C C . ILE A 1 84 ? -5.187 -11.939 9.123 1.00 82.19 84 ILE A C 1
ATOM 651 O O . ILE A 1 84 ? -6.210 -12.462 9.565 1.00 82.19 84 ILE A O 1
ATOM 655 N N . TRP A 1 85 ? -3.998 -12.095 9.714 1.00 81.69 85 TRP A N 1
ATOM 656 C CA . TRP A 1 85 ? -3.814 -12.949 10.890 1.00 81.69 85 TRP A CA 1
ATOM 657 C C . TRP A 1 85 ? -4.677 -12.513 12.096 1.00 81.69 85 TRP A C 1
ATOM 659 O O . TRP A 1 85 ? -5.456 -13.347 12.556 1.00 81.69 85 TRP A O 1
ATOM 669 N N . PRO A 1 86 ? -4.682 -11.231 12.522 1.00 79.62 86 PRO A N 1
ATOM 670 C CA . PRO A 1 86 ? -5.563 -10.760 13.594 1.00 79.62 86 PRO A CA 1
ATOM 671 C C . PRO A 1 86 ? -7.056 -10.891 13.267 1.00 79.62 86 PRO A C 1
ATOM 673 O O . PRO A 1 86 ? -7.854 -11.206 14.146 1.00 79.62 86 PRO A O 1
ATOM 676 N N . LEU A 1 87 ? -7.458 -10.676 12.004 1.00 78.44 87 LEU A N 1
ATOM 677 C CA . LEU A 1 87 ? -8.868 -10.789 11.613 1.00 78.44 87 LEU A CA 1
ATOM 678 C C . LEU A 1 87 ? -9.392 -12.218 11.803 1.00 78.44 87 LEU A C 1
ATOM 680 O O . LEU A 1 87 ? -10.533 -12.413 12.225 1.00 78.44 87 LEU A O 1
ATOM 684 N N . ARG A 1 88 ? -8.567 -13.219 11.481 1.00 80.38 88 ARG A N 1
ATOM 685 C CA . ARG A 1 88 ? -8.937 -14.630 11.631 1.00 80.38 88 ARG A CA 1
ATOM 686 C C . ARG A 1 88 ? -9.275 -14.962 13.082 1.00 80.38 88 ARG A C 1
ATOM 688 O O . ARG A 1 88 ? -10.237 -15.687 13.322 1.00 80.38 88 ARG A O 1
ATOM 695 N N . ASP A 1 89 ? -8.505 -14.424 14.018 1.00 82.19 89 ASP A N 1
ATOM 696 C CA . ASP A 1 89 ? -8.684 -14.695 15.441 1.00 82.19 89 ASP A CA 1
ATOM 697 C C . ASP A 1 89 ? -9.983 -14.044 15.947 1.00 82.19 89 ASP A C 1
ATOM 699 O O . ASP A 1 89 ? -10.839 -14.744 16.485 1.00 82.19 89 ASP A O 1
ATOM 703 N N . VAL A 1 90 ? -10.241 -12.779 15.584 1.00 80.31 90 VAL A N 1
ATOM 704 C CA . VAL A 1 90 ? -11.519 -12.091 15.880 1.00 80.31 90 VAL A CA 1
ATOM 705 C C . VAL A 1 90 ? -12.734 -12.864 15.344 1.00 80.31 90 VAL A C 1
ATOM 707 O O . VAL A 1 90 ? -13.764 -12.981 16.011 1.00 80.31 90 VAL A O 1
ATOM 710 N N . GLN A 1 91 ? -12.644 -13.420 14.132 1.00 81.62 91 GLN A N 1
ATOM 711 C CA . GLN A 1 91 ? -13.735 -14.208 13.550 1.00 81.62 91 GLN A CA 1
ATOM 712 C C . GLN A 1 91 ? -13.956 -15.551 14.257 1.00 81.62 91 GLN A C 1
ATOM 714 O O . GLN A 1 91 ? -15.094 -16.027 14.313 1.00 81.62 91 GLN A O 1
ATOM 719 N N . ASN A 1 92 ? -12.895 -16.184 14.754 1.00 81.12 92 ASN A N 1
ATOM 720 C CA . ASN A 1 92 ? -12.990 -17.441 15.493 1.00 81.12 92 ASN A CA 1
ATOM 721 C C . ASN A 1 92 ? -13.627 -17.221 16.869 1.00 81.12 92 ASN A C 1
ATOM 723 O O . ASN A 1 92 ? -14.512 -17.989 17.258 1.00 81.12 92 ASN A O 1
ATOM 727 N N . ASP A 1 93 ? -13.269 -16.132 17.545 1.00 82.25 93 ASP A N 1
ATOM 728 C CA . ASP A 1 93 ? -13.858 -15.750 18.829 1.00 82.25 93 ASP A CA 1
ATOM 729 C C . ASP A 1 93 ? -15.357 -15.462 18.671 1.00 82.25 93 ASP A C 1
ATOM 731 O O . ASP A 1 93 ? -16.193 -16.059 19.353 1.00 82.25 93 ASP A O 1
ATOM 735 N N . ALA A 1 94 ? -15.725 -14.661 17.664 1.00 77.00 94 ALA A N 1
ATOM 736 C CA . ALA A 1 94 ? -17.123 -14.345 17.364 1.00 77.00 94 ALA A CA 1
ATOM 737 C C . ALA A 1 94 ? -17.976 -15.583 17.019 1.00 77.00 94 ALA A C 1
ATOM 739 O O . ALA A 1 94 ? -19.186 -15.602 17.263 1.00 77.00 94 ALA A O 1
ATOM 740 N N . LYS A 1 95 ? -17.373 -16.626 16.430 1.00 77.88 95 LYS A N 1
ATOM 741 C CA . LYS A 1 95 ? -18.056 -17.901 16.155 1.00 77.88 95 LYS A CA 1
ATOM 742 C C . LYS A 1 95 ? -18.240 -18.748 17.412 1.00 77.88 95 LYS A C 1
ATOM 744 O O . LYS A 1 95 ? -19.230 -19.474 17.476 1.00 77.88 95 LYS A O 1
ATOM 749 N N . THR A 1 96 ? -17.319 -18.669 18.370 1.00 82.69 96 THR A N 1
ATOM 750 C CA . THR A 1 96 ? -17.378 -19.421 19.632 1.00 82.69 96 THR A CA 1
ATOM 751 C C . THR A 1 96 ? -18.491 -18.881 20.5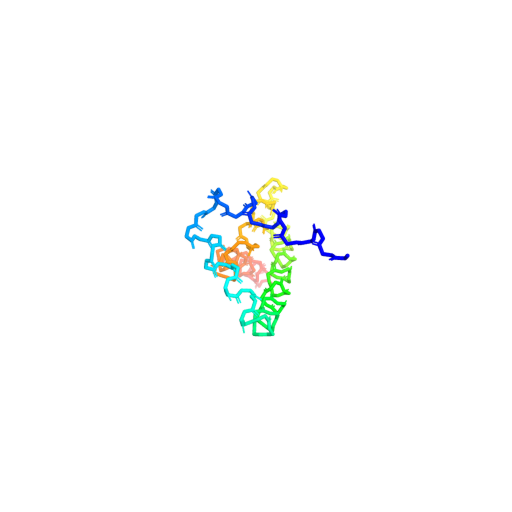26 1.00 82.69 96 THR A C 1
ATOM 753 O O . THR A 1 96 ? -19.354 -19.650 20.933 1.00 82.69 96 THR A O 1
ATOM 756 N N . THR A 1 97 ? -18.583 -17.558 20.698 1.00 79.75 97 THR A N 1
ATOM 757 C CA . THR A 1 97 ? -19.636 -16.919 21.514 1.00 79.75 97 THR A CA 1
ATOM 758 C C . THR A 1 97 ? -21.058 -17.158 20.9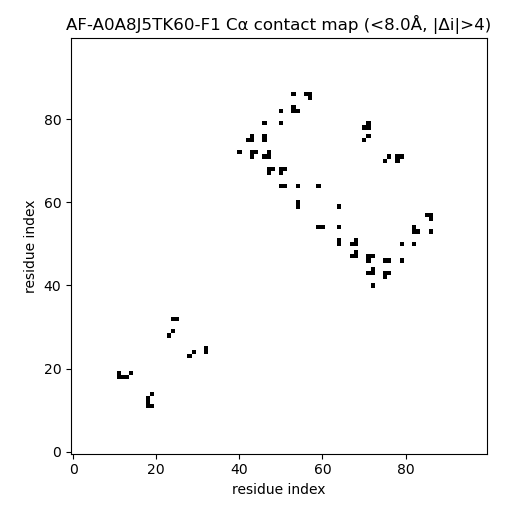92 1.00 79.75 97 THR A C 1
ATOM 760 O O . THR A 1 97 ? -22.004 -17.134 21.764 1.00 79.75 97 THR A O 1
ATOM 763 N N . LYS A 1 98 ? -21.252 -17.400 19.687 1.00 72.00 98 LYS A N 1
ATOM 764 C CA . LYS A 1 98 ? -22.584 -17.702 19.120 1.00 72.00 98 LYS A CA 1
ATOM 765 C C . LYS A 1 98 ? -23.045 -19.152 19.318 1.00 72.00 98 LYS A C 1
ATOM 767 O O . LYS A 1 98 ? -24.161 -19.473 18.914 1.00 72.00 98 LYS A O 1
ATOM 772 N N . ARG A 1 99 ? -22.178 -20.041 19.810 1.00 70.81 99 ARG A N 1
ATOM 773 C CA . ARG A 1 99 ? -22.480 -21.470 20.008 1.00 70.81 99 ARG A CA 1
ATOM 774 C C . ARG A 1 99 ? -22.817 -21.828 21.458 1.00 70.81 99 ARG A C 1
ATOM 776 O O . ARG A 1 99 ? -23.213 -22.969 21.685 1.00 70.81 99 ARG A O 1
ATOM 783 N N . GLU A 1 100 ? -22.646 -20.888 22.381 1.00 59.91 100 GLU A N 1
ATOM 784 C CA . GLU A 1 100 ? -23.068 -20.965 23.787 1.00 59.91 100 GLU A CA 1
ATOM 785 C C . GLU A 1 100 ? -24.464 -20.355 23.962 1.00 59.91 100 GLU A C 1
ATOM 787 O O . GLU A 1 100 ? -25.231 -20.897 24.787 1.00 59.91 100 GLU A O 1
#

Sequence (100 aa):
MSSQGRGEVFKNEHLGLLGQFLHWLGTEHNTFMMLVFTPVMTIHVMEAVVAVYLCGTLGLTPPTTVLWVAQILVVGILSLRFLIWPLRDVQNDAKTTKRE

Foldseek 3Di:
DDPPPPPLVVVQVVVPPNSVVVVCCCPVVVVVCCVPVVVVQVQLVVLLVVLLVLCVVVVHDPVVSVVLSVCCNVPNPVSCVVSVVVVVVVVVVVVVVVVD

Solvent-accessible surface area (backbone atoms only — not comparable to full-atom values): 5768 Å² total; per-residue (Å²): 140,83,86,77,72,66,68,64,57,70,67,36,64,85,48,42,71,60,37,53,49,52,50,50,51,51,68,80,38,37,71,59,48,51,66,52,49,55,56,50,52,50,50,23,52,54,52,26,54,51,46,52,54,49,30,59,75,71,68,54,53,71,73,60,43,52,52,51,35,55,48,20,64,75,66,27,71,77,56,51,56,70,61,49,55,61,51,54,53,56,54,51,53,60,55,53,69,73,73,113